Protein AF-A0A2D5KEU5-F1 (afdb_monomer_lite)

Foldseek 3Di:
DDDQPDDPVCVVVVVVVVVVQVVCCPPVVDHPVNSSCCCRNPVVVVNPVPDDPVVCVPHDHPPDDDPPPDDDDDPPDDDDDDDDDDPDPPDPPPDDDDPPDDPPPDDPPDDDDPDD

Structure (mmCIF, N/CA/C/O backbone):
data_AF-A0A2D5KEU5-F1
#
_entry.id   AF-A0A2D5KEU5-F1
#
loop_
_atom_site.group_PDB
_atom_site.id
_atom_site.type_symbol
_atom_site.label_atom_id
_atom_site.label_alt_id
_atom_site.label_comp_id
_atom_site.label_asym_id
_atom_site.label_entity_id
_atom_site.label_seq_id
_atom_site.pdbx_PDB_ins_code
_atom_site.Cartn_x
_atom_site.Cartn_y
_atom_site.Cartn_z
_atom_site.occupancy
_atom_site.B_iso_or_equiv
_atom_site.auth_seq_id
_atom_site.auth_comp_id
_atom_site.auth_asym_id
_atom_site.auth_atom_id
_atom_site.pdbx_PDB_model_num
ATOM 1 N N . MET A 1 1 ? 2.800 20.393 -1.329 1.00 39.00 1 MET A N 1
ATOM 2 C CA . MET A 1 1 ? 1.941 19.213 -1.549 1.00 39.00 1 MET A CA 1
ATOM 3 C C . MET A 1 1 ? 2.634 18.029 -0.906 1.00 39.00 1 MET A C 1
ATOM 5 O O . MET A 1 1 ? 3.596 17.531 -1.477 1.00 39.00 1 MET A O 1
ATOM 9 N N . GLN A 1 2 ? 2.246 17.669 0.318 1.00 52.12 2 GLN A N 1
ATOM 10 C CA . GLN A 1 2 ? 2.680 16.402 0.906 1.00 52.12 2 GLN A CA 1
ATOM 11 C C . GLN A 1 2 ? 1.903 15.284 0.198 1.00 52.12 2 GLN A C 1
ATOM 13 O O . GLN A 1 2 ? 0.708 15.425 -0.055 1.00 52.12 2 GLN A O 1
ATOM 18 N N . SER A 1 3 ? 2.600 14.240 -0.239 1.00 60.09 3 SER A N 1
ATOM 19 C CA . SER A 1 3 ? 1.993 13.096 -0.916 1.00 60.09 3 SER A CA 1
ATOM 20 C C . SER A 1 3 ? 1.185 12.263 0.075 1.00 60.09 3 SER A C 1
ATOM 22 O O . SER A 1 3 ? 1.693 11.949 1.150 1.00 60.09 3 SER A O 1
ATOM 24 N N . ILE A 1 4 ? -0.020 11.841 -0.310 1.00 64.38 4 ILE A N 1
ATOM 25 C CA . ILE A 1 4 ? -0.715 10.744 0.373 1.00 64.38 4 ILE A CA 1
ATOM 26 C C . ILE A 1 4 ? 0.077 9.452 0.128 1.00 64.38 4 ILE A C 1
ATOM 28 O O . ILE A 1 4 ? 0.353 9.095 -1.019 1.00 64.38 4 ILE A O 1
ATOM 32 N N . ASN A 1 5 ? 0.509 8.780 1.194 1.00 64.38 5 ASN A N 1
ATOM 33 C CA . ASN A 1 5 ? 1.223 7.507 1.085 1.00 64.38 5 ASN A CA 1
ATOM 34 C C . ASN A 1 5 ? 0.203 6.385 0.867 1.00 64.38 5 ASN A C 1
ATOM 36 O O . ASN A 1 5 ? -0.259 5.787 1.825 1.00 64.38 5 ASN A O 1
ATOM 40 N N . LEU A 1 6 ? -0.182 6.140 -0.388 1.00 71.00 6 LEU A N 1
ATOM 41 C CA . LEU A 1 6 ? -0.999 4.986 -0.775 1.00 71.00 6 LEU A CA 1
ATOM 42 C C . LEU A 1 6 ? -0.104 3.935 -1.435 1.00 71.00 6 LEU A C 1
ATOM 44 O O . LEU A 1 6 ? 0.500 4.191 -2.479 1.00 71.00 6 LEU A O 1
ATOM 48 N N . HIS A 1 7 ? -0.032 2.743 -0.851 1.00 70.00 7 HIS A N 1
ATOM 49 C CA . HIS A 1 7 ? 0.720 1.618 -1.397 1.00 70.00 7 HIS A CA 1
ATOM 50 C C . HIS A 1 7 ? -0.170 0.688 -2.226 1.00 70.00 7 HIS A C 1
ATOM 52 O O . HIS A 1 7 ? -1.363 0.535 -1.980 1.00 70.00 7 HIS A O 1
ATOM 58 N N . LEU A 1 8 ? 0.430 -0.031 -3.183 1.00 72.06 8 LEU A N 1
ATOM 59 C CA . LEU A 1 8 ? -0.264 -1.072 -3.961 1.00 72.06 8 LEU A CA 1
ATOM 60 C C . LEU A 1 8 ? -0.927 -2.138 -3.073 1.00 72.06 8 LEU A C 1
ATOM 62 O O . LEU A 1 8 ? -1.973 -2.671 -3.430 1.00 72.06 8 LEU A O 1
ATOM 66 N N . ASN A 1 9 ? -0.344 -2.426 -1.908 1.00 67.69 9 ASN A N 1
ATOM 67 C CA . ASN A 1 9 ? -0.924 -3.355 -0.941 1.00 67.69 9 ASN A CA 1
ATOM 68 C C . ASN A 1 9 ? -2.254 -2.848 -0.354 1.00 67.69 9 ASN A C 1
ATOM 70 O O . ASN A 1 9 ? -3.123 -3.656 -0.037 1.00 67.69 9 ASN A O 1
ATOM 74 N N . ASP A 1 10 ? -2.442 -1.531 -0.270 1.00 73.56 10 ASP A N 1
ATOM 75 C CA . ASP A 1 10 ? -3.690 -0.922 0.197 1.00 73.56 10 ASP A CA 1
ATOM 76 C C . ASP A 1 10 ? -4.796 -1.127 -0.837 1.00 73.56 10 ASP A C 1
ATOM 78 O O . ASP A 1 10 ? -5.920 -1.478 -0.489 1.00 73.56 10 ASP A O 1
ATOM 82 N N . PHE A 1 11 ? -4.457 -1.025 -2.127 1.00 77.94 11 PHE A N 1
ATOM 83 C CA . PHE A 1 11 ? -5.385 -1.327 -3.218 1.00 77.94 11 PHE A CA 1
ATOM 84 C C . PHE A 1 11 ? -5.805 -2.800 -3.236 1.00 77.94 11 PHE A C 1
ATOM 86 O O . PHE A 1 11 ? -6.976 -3.099 -3.461 1.00 77.94 11 PHE A O 1
ATOM 93 N N . LEU A 1 12 ? -4.880 -3.727 -2.961 1.00 79.44 12 LEU A N 1
ATOM 94 C CA . LEU A 1 12 ? -5.198 -5.159 -2.860 1.00 79.44 12 LEU A CA 1
ATOM 95 C C . LEU A 1 12 ? -6.159 -5.472 -1.705 1.00 79.44 12 LEU A C 1
ATOM 97 O O . LEU A 1 12 ? -6.830 -6.501 -1.732 1.00 79.44 12 LEU A O 1
ATOM 101 N N . ARG A 1 13 ? -6.234 -4.589 -0.706 1.00 78.94 13 ARG A N 1
ATOM 102 C CA . ARG A 1 13 ? -7.035 -4.754 0.512 1.00 78.94 13 ARG A CA 1
ATOM 103 C C . ARG A 1 13 ? -8.091 -3.664 0.669 1.00 78.94 13 ARG A C 1
ATOM 105 O O . ARG A 1 13 ? -8.535 -3.382 1.777 1.00 78.94 13 ARG A O 1
ATOM 112 N N . ILE A 1 14 ? -8.525 -3.074 -0.447 1.00 84.44 14 ILE A N 1
ATOM 113 C CA . ILE A 1 14 ? -9.475 -1.957 -0.442 1.00 84.44 14 ILE A CA 1
ATOM 114 C C . ILE A 1 14 ? -10.814 -2.323 0.217 1.00 84.44 14 ILE A C 1
ATOM 116 O O . ILE A 1 14 ? -11.439 -1.470 0.835 1.00 84.44 14 ILE A O 1
ATOM 120 N N . GLY A 1 15 ? -11.233 -3.592 0.138 1.00 86.31 15 GLY A N 1
ATOM 121 C CA . GLY A 1 15 ? -12.427 -4.088 0.831 1.00 86.31 15 GLY A CA 1
ATOM 122 C C . GLY A 1 15 ? -12.315 -3.962 2.352 1.00 86.31 15 GLY A C 1
ATOM 123 O O . GLY A 1 15 ? -13.197 -3.377 2.974 1.00 86.31 15 GLY A O 1
ATOM 124 N N . ASP A 1 16 ? -11.195 -4.416 2.925 1.00 83.69 16 ASP A N 1
ATOM 125 C CA . ASP A 1 16 ? -10.910 -4.304 4.364 1.00 83.69 16 ASP A CA 1
ATOM 126 C C . ASP A 1 16 ? -10.864 -2.830 4.806 1.00 83.69 16 ASP A C 1
ATOM 128 O O . ASP A 1 16 ? -11.308 -2.484 5.900 1.00 83.69 16 ASP A O 1
ATOM 132 N N . LEU A 1 17 ? -10.338 -1.946 3.945 1.00 83.31 17 LEU A N 1
ATOM 133 C CA . LEU A 1 17 ? -10.286 -0.507 4.208 1.00 83.31 17 LEU A CA 1
ATOM 134 C C . LEU A 1 17 ? -11.687 0.120 4.229 1.00 83.31 17 LEU A C 1
ATOM 136 O O . LEU A 1 17 ? -11.980 0.923 5.111 1.00 83.31 17 LEU A O 1
ATOM 140 N N . ILE A 1 18 ? -12.552 -0.259 3.283 1.00 88.56 18 ILE A N 1
ATOM 141 C CA . ILE A 1 18 ? -13.943 0.211 3.217 1.00 88.56 18 ILE A CA 1
ATOM 142 C C . ILE A 1 18 ? -14.730 -0.251 4.446 1.00 88.56 18 ILE A C 1
ATOM 144 O O . ILE A 1 18 ? -15.470 0.538 5.027 1.00 88.56 18 ILE A O 1
ATOM 148 N N . GLU A 1 19 ? -14.562 -1.505 4.867 1.00 88.12 19 GLU A N 1
ATOM 149 C CA . GLU A 1 19 ? -15.207 -2.028 6.076 1.00 88.12 19 GLU A CA 1
ATOM 150 C C . GLU A 1 19 ? -14.768 -1.253 7.327 1.00 88.12 19 GLU A C 1
ATOM 152 O O . GLU A 1 19 ? -15.603 -0.890 8.153 1.00 88.12 19 GLU A O 1
ATOM 157 N N . HIS A 1 20 ? -13.480 -0.917 7.434 1.00 85.62 20 HIS A N 1
ATOM 158 C CA . HIS A 1 20 ? -12.972 -0.117 8.548 1.00 85.62 20 HIS A CA 1
ATOM 159 C C . HIS A 1 20 ? -13.492 1.323 8.536 1.00 85.62 20 HIS A C 1
ATOM 161 O O . HIS A 1 20 ? -13.847 1.850 9.587 1.00 85.62 20 HIS A O 1
ATOM 167 N N . ALA A 1 21 ? -13.582 1.945 7.360 1.00 88.50 21 ALA A N 1
ATOM 168 C CA . ALA A 1 21 ? -14.167 3.274 7.222 1.00 88.50 21 ALA A CA 1
ATOM 169 C C . ALA A 1 21 ? -15.650 3.286 7.630 1.00 88.50 21 ALA A C 1
ATOM 171 O O . ALA A 1 21 ? -16.080 4.202 8.326 1.00 88.50 21 ALA A O 1
ATOM 172 N N . ASN A 1 22 ? -16.413 2.246 7.274 1.00 90.62 22 ASN A N 1
ATOM 173 C CA . ASN A 1 22 ? -17.803 2.100 7.716 1.00 90.62 22 ASN A CA 1
ATOM 174 C C . ASN A 1 22 ? -17.899 1.914 9.236 1.00 90.62 22 ASN A C 1
ATOM 176 O O . ASN A 1 22 ? -18.714 2.567 9.873 1.00 90.62 22 ASN A O 1
ATOM 180 N N . TYR A 1 23 ? -17.026 1.100 9.833 1.00 88.25 23 TYR A N 1
ATOM 181 C CA . TYR A 1 23 ? -16.961 0.956 11.290 1.00 88.25 23 TYR A CA 1
ATOM 182 C C . TYR A 1 23 ? -16.679 2.294 11.993 1.00 88.25 23 TYR A C 1
ATOM 184 O O . TYR A 1 23 ? -17.318 2.626 12.984 1.00 88.25 23 TYR A O 1
ATOM 192 N N . HIS A 1 24 ? -15.751 3.091 11.460 1.00 87.62 24 HIS A N 1
ATOM 193 C CA . HIS A 1 24 ? -15.461 4.437 11.958 1.00 87.62 24 HIS A CA 1
ATOM 194 C C . HIS A 1 24 ? -16.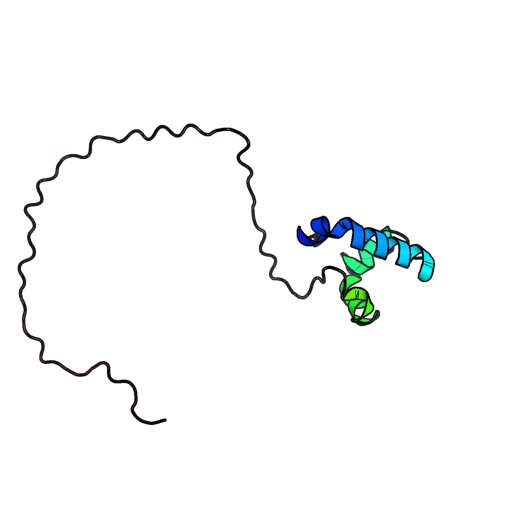666 5.382 11.834 1.00 87.62 24 HIS A C 1
ATOM 196 O O . HIS A 1 24 ? -16.926 6.162 12.751 1.00 87.62 24 HIS A O 1
ATOM 202 N N . ALA A 1 25 ? -17.426 5.287 10.743 1.00 90.94 25 ALA A N 1
ATOM 203 C CA . ALA A 1 25 ? -18.652 6.057 10.570 1.00 90.94 25 ALA A CA 1
ATOM 204 C C . ALA A 1 25 ? -19.744 5.655 11.572 1.00 90.94 25 ALA A C 1
ATOM 206 O O . ALA A 1 25 ? -20.385 6.530 12.153 1.00 90.94 25 ALA A O 1
ATOM 207 N N . ASP A 1 26 ? -19.915 4.354 11.810 1.00 91.19 26 ASP A N 1
ATOM 208 C CA . ASP A 1 26 ? -20.978 3.825 12.666 1.00 91.19 26 ASP A CA 1
ATOM 209 C C . ASP A 1 26 ? -20.667 3.989 14.166 1.00 91.19 26 ASP A C 1
ATOM 211 O O . ASP A 1 26 ? -21.520 4.442 14.929 1.00 91.19 26 ASP A O 1
ATOM 215 N N . GLU A 1 27 ? -19.445 3.663 14.600 1.00 86.94 27 GLU A N 1
ATOM 216 C CA . GLU A 1 27 ? -19.081 3.608 16.026 1.00 86.94 27 GLU A CA 1
ATOM 217 C C . GLU A 1 27 ? -18.423 4.893 16.544 1.00 86.94 27 GLU A C 1
ATOM 219 O O . GLU A 1 27 ? -18.556 5.236 17.720 1.00 86.94 27 GLU A O 1
ATOM 224 N N . LEU A 1 28 ? -17.691 5.611 15.685 1.00 85.00 28 LEU A N 1
ATOM 225 C CA . LEU A 1 28 ? -16.930 6.810 16.064 1.00 85.00 28 LEU A CA 1
ATOM 226 C C . LEU A 1 28 ? -17.524 8.099 15.478 1.00 85.00 28 LEU A C 1
ATOM 228 O O . LEU A 1 28 ? -17.121 9.189 15.885 1.00 85.00 28 LEU A O 1
ATOM 232 N N . GLY A 1 29 ? -18.499 7.985 14.568 1.00 88.62 29 GLY A N 1
ATOM 233 C CA . GLY A 1 29 ? -19.126 9.121 13.893 1.00 88.62 29 GLY A CA 1
ATOM 234 C C . GLY A 1 29 ? -18.202 9.837 12.906 1.00 88.62 29 GLY A C 1
ATOM 235 O O . GLY A 1 29 ? -18.460 10.990 12.557 1.00 88.62 29 GLY A O 1
ATOM 236 N N . ASP A 1 30 ? -17.117 9.186 12.482 1.00 89.62 30 ASP A N 1
ATOM 237 C CA . ASP A 1 30 ? -16.155 9.754 11.541 1.00 89.62 30 ASP A CA 1
ATOM 238 C C . ASP A 1 30 ? -16.733 9.770 10.119 1.00 89.62 30 ASP A C 1
ATOM 240 O O . ASP A 1 30 ? -17.247 8.767 9.626 1.00 89.62 30 ASP A O 1
ATOM 244 N N . ASP A 1 31 ? -16.591 10.887 9.405 1.00 91.31 31 ASP A N 1
ATOM 245 C CA . ASP A 1 31 ? -16.821 10.883 7.962 1.00 91.31 31 ASP A CA 1
ATOM 246 C C . ASP A 1 31 ? -15.609 10.311 7.205 1.00 91.31 31 ASP A C 1
ATOM 248 O O . ASP A 1 31 ? -14.495 10.183 7.724 1.00 91.31 31 ASP A O 1
ATOM 252 N N . TRP A 1 32 ? -15.819 9.971 5.932 1.00 88.31 32 TRP A N 1
ATOM 253 C CA . TRP A 1 32 ? -14.772 9.395 5.086 1.00 88.31 32 TRP A CA 1
ATOM 254 C C . TRP A 1 32 ? -13.536 10.291 4.973 1.00 88.31 32 TRP A C 1
ATOM 256 O O . TRP A 1 32 ? -12.417 9.789 4.889 1.00 88.31 32 TRP A O 1
ATOM 266 N N . PHE A 1 33 ? -13.715 11.612 4.971 1.00 89.94 33 PHE A N 1
ATOM 267 C CA . PHE A 1 33 ? -12.597 12.546 4.888 1.00 89.94 33 PHE A CA 1
ATOM 268 C C . PHE A 1 33 ? -11.741 12.509 6.159 1.00 89.94 33 PHE A C 1
ATOM 270 O O . PHE A 1 33 ? -10.523 12.346 6.073 1.00 89.94 33 PHE A O 1
ATOM 277 N N . SER A 1 34 ? -12.380 12.574 7.325 1.00 88.75 34 SER A N 1
ATOM 278 C CA . SER A 1 34 ? -11.743 12.471 8.637 1.00 88.75 34 SER A CA 1
ATOM 279 C C . SER A 1 34 ? -11.021 11.139 8.787 1.00 88.75 34 SER A C 1
ATOM 281 O O . SER A 1 34 ? -9.879 11.107 9.240 1.00 88.75 34 SER A O 1
ATOM 283 N N . PHE A 1 35 ? -11.635 10.050 8.320 1.00 88.31 35 PHE A N 1
ATOM 284 C CA . PHE A 1 35 ? -10.998 8.740 8.257 1.00 88.31 35 PHE A CA 1
ATOM 285 C C . PHE A 1 35 ? -9.702 8.774 7.430 1.00 88.31 35 PHE A C 1
ATOM 287 O O . PHE A 1 35 ? -8.638 8.387 7.915 1.00 88.31 35 PHE A O 1
ATOM 294 N N . PHE A 1 36 ? -9.748 9.293 6.197 1.00 85.81 36 PHE A N 1
ATOM 295 C CA . PHE A 1 36 ? -8.551 9.391 5.356 1.00 85.81 36 PHE A CA 1
ATOM 296 C C . PHE A 1 36 ? -7.473 10.281 5.978 1.00 85.81 36 PHE A C 1
ATOM 298 O O . PHE A 1 36 ? -6.291 9.944 5.901 1.00 85.81 36 PHE A O 1
ATOM 305 N N . GLN A 1 37 ? -7.856 11.379 6.627 1.00 86.56 37 GLN A N 1
ATOM 306 C CA . GLN A 1 37 ? -6.920 12.267 7.308 1.00 86.56 37 GLN A CA 1
ATOM 307 C C . GLN A 1 37 ? -6.225 11.565 8.488 1.00 86.56 37 GLN A C 1
ATOM 309 O O . GLN A 1 37 ? -4.999 11.627 8.595 1.00 86.56 37 GLN A O 1
ATOM 314 N N . LYS A 1 38 ? -6.980 10.807 9.293 1.00 84.19 38 LYS A N 1
ATOM 315 C CA . LYS A 1 38 ? -6.476 9.999 10.417 1.00 84.19 38 LYS A CA 1
ATOM 316 C C . LYS A 1 38 ? -5.658 8.777 10.003 1.00 84.19 38 LYS A C 1
ATOM 318 O O . LYS A 1 38 ? -4.935 8.246 10.833 1.00 84.19 38 LYS A O 1
ATOM 323 N N . HIS A 1 39 ? -5.742 8.301 8.761 1.00 80.19 39 HIS A N 1
ATOM 324 C CA . HIS A 1 39 ? -4.994 7.109 8.323 1.00 80.19 39 HIS A CA 1
ATOM 325 C C . HIS A 1 39 ? -3.867 7.395 7.322 1.00 80.19 39 HIS A C 1
ATOM 327 O O . HIS A 1 39 ? -2.858 6.689 7.323 1.00 80.19 39 HIS A O 1
ATOM 333 N N . TYR A 1 40 ? -4.002 8.434 6.498 1.00 79.38 40 TYR A N 1
ATOM 334 C CA . TYR A 1 40 ? -3.082 8.752 5.396 1.00 79.38 40 TYR A CA 1
ATOM 335 C C . TYR A 1 40 ? -2.627 10.218 5.381 1.00 79.38 40 TYR A C 1
ATOM 337 O O . TYR A 1 40 ? -1.798 10.590 4.547 1.00 79.38 40 TYR A O 1
ATOM 345 N N . GLY A 1 41 ? -3.180 11.050 6.267 1.00 78.06 41 GLY A N 1
ATOM 346 C CA . GLY A 1 41 ? -2.859 12.466 6.407 1.00 78.06 41 GLY A CA 1
ATOM 347 C C . GLY A 1 41 ? -1.961 12.770 7.606 1.00 78.06 41 GLY A C 1
ATOM 348 O O . GLY A 1 41 ? -1.276 11.899 8.151 1.00 78.06 41 GLY A O 1
ATOM 349 N N . GLU A 1 42 ? -1.967 14.039 8.002 1.00 80.56 42 GLU A N 1
ATOM 350 C CA . GLU A 1 42 ? -1.135 14.585 9.081 1.00 80.56 42 GLU A CA 1
ATOM 351 C C . GLU A 1 42 ? -1.437 13.936 10.442 1.00 80.56 42 GLU A C 1
ATOM 353 O O . GLU A 1 42 ? -0.517 13.631 11.201 1.00 80.56 42 GLU A O 1
ATOM 358 N N . ASP A 1 43 ? -2.702 13.582 10.679 1.00 80.75 43 ASP A N 1
ATOM 359 C CA . ASP A 1 43 ? -3.176 13.012 11.946 1.00 80.75 43 ASP A CA 1
ATOM 360 C C . ASP A 1 43 ? -2.867 11.509 12.080 1.00 80.75 43 ASP A C 1
ATOM 362 O O . ASP A 1 43 ? -3.177 10.891 13.097 1.00 80.75 43 ASP A O 1
ATOM 366 N N . SER A 1 44 ? -2.232 10.898 11.072 1.00 79.25 44 SER A N 1
ATOM 367 C CA . SER A 1 44 ? -1.955 9.456 11.048 1.00 79.25 44 SER A CA 1
ATOM 368 C C . SER A 1 44 ? -1.075 8.968 12.191 1.00 79.25 44 SER A C 1
ATOM 370 O O . SER A 1 44 ? -1.354 7.932 12.795 1.00 79.25 44 SER A O 1
ATOM 372 N N . GLN A 1 45 ? -0.030 9.720 12.531 1.00 76.50 45 GLN A N 1
ATOM 373 C CA . GLN A 1 45 ? 0.878 9.355 13.619 1.00 76.50 45 GLN A CA 1
ATOM 374 C C . GLN A 1 45 ? 0.191 9.444 14.982 1.00 76.50 45 GLN A C 1
ATOM 376 O O . GLN A 1 45 ? 0.369 8.564 15.823 1.00 76.50 45 GLN A O 1
ATOM 381 N N . GLU A 1 46 ? -0.617 10.483 15.184 1.00 80.44 46 GLU A N 1
ATOM 382 C CA . GLU A 1 46 ? -1.396 10.666 16.405 1.00 80.44 46 GLU A CA 1
ATOM 383 C C . GLU A 1 46 ? -2.473 9.582 16.537 1.00 80.44 46 GLU A C 1
ATOM 385 O O . GLU A 1 46 ? -2.606 8.954 17.590 1.00 80.44 46 GLU A O 1
ATOM 390 N N . HIS A 1 47 ? -3.187 9.287 15.450 1.00 79.06 47 HIS A N 1
ATOM 391 C CA . HIS A 1 47 ? -4.221 8.263 15.428 1.00 79.06 47 HIS A CA 1
ATOM 392 C C . HIS A 1 47 ? -3.668 6.872 15.782 1.00 79.06 47 HIS A C 1
ATOM 394 O O . HIS A 1 47 ? -4.241 6.182 16.625 1.00 79.06 47 HIS A O 1
ATOM 400 N N . ILE A 1 48 ? -2.500 6.500 15.236 1.00 74.62 48 ILE A N 1
ATOM 401 C CA . ILE A 1 48 ? -1.802 5.239 15.555 1.00 74.62 48 ILE A CA 1
ATOM 402 C C . ILE A 1 48 ? -1.396 5.154 17.036 1.00 74.62 48 ILE A C 1
ATOM 404 O O . ILE A 1 48 ? -1.366 4.059 17.608 1.00 74.62 48 ILE A O 1
ATOM 408 N N . GLN A 1 49 ? -1.035 6.278 17.659 1.00 73.12 49 GLN A N 1
ATOM 409 C CA . GLN A 1 49 ? -0.639 6.311 19.069 1.00 73.12 49 GLN A CA 1
ATOM 410 C C . GLN A 1 49 ? -1.844 6.224 20.012 1.00 73.12 49 GLN A C 1
ATOM 412 O O . GLN A 1 49 ? -1.761 5.545 21.037 1.00 73.12 49 GLN A O 1
ATOM 417 N N . ASN A 1 50 ? -2.954 6.870 19.649 1.00 72.88 50 ASN A N 1
ATOM 418 C CA . ASN A 1 50 ? -4.144 6.992 20.490 1.00 72.88 50 ASN A CA 1
ATOM 419 C C . ASN A 1 50 ? -5.100 5.791 20.374 1.00 72.88 50 ASN A C 1
ATOM 421 O O . ASN A 1 50 ? -5.697 5.392 21.374 1.00 72.88 50 ASN A O 1
ATOM 425 N N . HIS A 1 51 ? -5.227 5.172 19.194 1.00 65.88 51 HIS A N 1
ATOM 426 C CA . HIS A 1 51 ? -6.057 3.983 18.982 1.00 65.88 51 HIS A CA 1
ATOM 427 C C . HIS A 1 51 ? -5.187 2.714 18.939 1.00 65.88 51 HIS A C 1
ATOM 429 O O . HIS A 1 51 ? -4.305 2.537 18.101 1.00 65.88 51 HIS A O 1
ATOM 435 N N . HIS A 1 52 ? -5.400 1.824 19.914 1.00 54.25 52 HIS A N 1
ATOM 436 C CA . HIS A 1 52 ? -4.576 0.646 20.195 1.00 54.25 52 HIS A CA 1
ATOM 437 C C . HIS A 1 52 ? -4.121 -0.158 18.955 1.00 54.25 52 HIS A C 1
ATOM 439 O O . HIS A 1 52 ? -4.917 -0.581 18.119 1.00 54.25 52 HIS A O 1
ATOM 445 N N . LYS A 1 53 ? -2.843 -0.579 18.973 1.00 54.28 53 LYS A N 1
ATOM 446 C CA . LYS A 1 53 ? -2.181 -1.511 18.025 1.00 54.28 53 LYS A CA 1
ATOM 447 C C . LYS A 1 53 ? -2.970 -2.775 17.625 1.00 54.28 53 LYS A C 1
ATOM 449 O O . LYS A 1 53 ? -2.588 -3.396 16.626 1.00 54.28 53 LYS A O 1
ATOM 454 N N . LYS A 1 54 ? -3.974 -3.185 18.413 1.00 53.81 54 LYS A N 1
ATOM 455 C CA . LYS A 1 54 ? -4.750 -4.427 18.258 1.00 53.81 54 LYS A CA 1
ATOM 456 C C . LYS A 1 54 ? -5.876 -4.324 17.224 1.00 53.81 54 LYS A C 1
ATOM 458 O O . LYS A 1 54 ? -6.085 -5.300 16.516 1.00 53.81 54 LYS A O 1
ATOM 463 N N . GLU A 1 55 ? -6.551 -3.181 17.089 1.00 59.28 55 GLU A N 1
ATOM 464 C CA . GLU A 1 55 ? -7.658 -3.054 16.120 1.00 59.28 55 GLU A CA 1
ATOM 465 C C . GLU A 1 55 ? -7.147 -2.777 14.702 1.00 59.28 55 GLU A C 1
ATOM 467 O O . GLU A 1 55 ? -7.652 -3.333 13.730 1.00 59.28 55 GLU A O 1
ATOM 472 N N . HIS A 1 56 ? -6.032 -2.054 14.578 1.00 62.59 56 HIS A N 1
ATOM 473 C CA . HIS A 1 56 ? -5.386 -1.797 13.286 1.00 62.59 56 HIS A CA 1
ATOM 474 C C . HIS A 1 56 ? -4.431 -2.914 12.836 1.00 62.59 56 HIS A C 1
ATOM 476 O O . HIS A 1 56 ? -3.742 -2.768 11.832 1.00 62.59 56 HIS A O 1
ATOM 482 N N . GLN A 1 57 ? -4.341 -4.041 13.557 1.00 51.44 57 GLN A N 1
ATOM 483 C CA . GLN A 1 57 ? -3.473 -5.169 13.172 1.00 51.44 57 GLN A CA 1
ATOM 484 C C . GLN A 1 57 ? -3.891 -5.811 11.843 1.00 51.44 57 GLN A C 1
ATOM 486 O O . GLN A 1 57 ? -3.087 -6.494 11.212 1.00 51.44 57 GLN A O 1
ATOM 491 N N . LYS A 1 58 ? -5.139 -5.580 11.423 1.00 55.06 58 LYS A N 1
ATOM 492 C CA . LYS A 1 58 ? -5.663 -6.089 10.165 1.00 55.06 58 LYS A CA 1
ATOM 493 C C . LYS A 1 58 ? -5.412 -5.161 8.992 1.00 55.06 58 LYS A C 1
ATOM 495 O O . LYS A 1 58 ? -5.397 -5.683 7.896 1.00 55.06 58 LYS A O 1
ATOM 500 N N . LEU A 1 59 ? -5.176 -3.863 9.144 1.00 62.59 59 LEU A N 1
ATOM 501 C CA . LEU A 1 59 ? -4.965 -2.988 7.985 1.00 62.59 59 LEU A CA 1
ATOM 502 C C . LEU A 1 59 ? -3.481 -2.858 7.629 1.00 62.59 59 LEU A C 1
ATOM 504 O O . LEU A 1 59 ? -2.626 -3.082 8.491 1.00 62.59 59 LEU A O 1
ATOM 508 N N . PRO A 1 60 ? -3.145 -2.540 6.366 1.00 56.97 60 PRO A N 1
ATOM 509 C CA . PRO A 1 60 ? -1.784 -2.171 6.006 1.00 56.97 60 PRO A CA 1
ATOM 510 C C . PRO A 1 60 ? -1.317 -1.013 6.897 1.00 56.97 60 PRO A C 1
ATOM 512 O O . PRO A 1 60 ? -1.884 0.076 6.872 1.00 56.97 60 PRO A O 1
ATOM 515 N N . LYS A 1 61 ? -0.312 -1.260 7.737 1.00 59.16 61 LYS A N 1
ATOM 516 C CA . LYS A 1 61 ? 0.308 -0.212 8.547 1.00 59.16 61 LYS A CA 1
ATOM 517 C C . LYS A 1 61 ? 1.423 0.438 7.745 1.00 59.16 61 LYS A C 1
ATOM 519 O O . LYS A 1 61 ? 2.267 -0.264 7.187 1.00 59.16 61 LYS A O 1
ATOM 524 N N . HIS A 1 62 ? 1.472 1.765 7.761 1.00 58.56 62 HIS A N 1
ATOM 525 C CA . HIS A 1 62 ? 2.630 2.533 7.306 1.00 58.56 62 HIS A CA 1
ATOM 526 C C . HIS A 1 62 ? 3.713 2.554 8.390 1.00 58.56 62 HIS A C 1
ATOM 528 O O . HIS A 1 62 ? 4.083 3.610 8.898 1.00 58.56 62 HIS A O 1
ATOM 534 N N . ASP A 1 63 ? 4.215 1.386 8.786 1.00 51.06 63 ASP A N 1
ATOM 535 C CA . ASP A 1 63 ? 5.361 1.324 9.692 1.00 51.06 63 ASP A CA 1
ATOM 536 C C . ASP A 1 63 ? 6.620 1.658 8.883 1.00 51.06 63 ASP A C 1
ATOM 538 O O . ASP A 1 63 ? 7.084 0.821 8.123 1.00 51.06 63 ASP A O 1
ATOM 542 N N . HIS A 1 64 ? 7.132 2.890 9.009 1.00 52.19 64 HIS A N 1
ATOM 543 C CA . HIS A 1 64 ? 8.443 3.366 8.529 1.00 52.19 64 HIS A CA 1
ATOM 544 C C . HIS A 1 64 ? 9.036 2.593 7.335 1.00 52.19 64 HIS A C 1
ATOM 546 O O . HIS A 1 64 ? 10.052 1.907 7.460 1.00 52.19 64 HIS A O 1
ATOM 552 N N . ILE A 1 65 ? 8.427 2.716 6.158 1.00 48.94 65 ILE A N 1
ATOM 553 C CA . ILE A 1 65 ? 8.973 2.120 4.939 1.00 48.94 65 ILE A CA 1
ATOM 554 C C . ILE A 1 65 ? 9.678 3.213 4.146 1.00 48.94 65 ILE A C 1
ATOM 556 O O . ILE A 1 65 ? 9.090 4.222 3.765 1.00 48.94 65 ILE A O 1
ATOM 560 N N . CYS A 1 66 ? 10.972 2.991 3.911 1.00 49.62 66 CYS A N 1
ATOM 561 C CA . CYS A 1 66 ? 11.748 3.679 2.891 1.00 49.62 66 CYS A CA 1
ATOM 562 C C . CYS A 1 66 ? 10.914 3.708 1.604 1.00 49.62 66 CYS A C 1
ATOM 564 O O . CYS A 1 66 ? 10.611 2.645 1.057 1.00 49.62 66 CYS A O 1
ATOM 566 N N . SER A 1 67 ? 10.492 4.898 1.167 1.00 54.94 67 SER A N 1
ATOM 567 C CA . SER A 1 67 ? 9.675 5.077 -0.031 1.00 54.94 67 SER A CA 1
ATOM 568 C C . SER A 1 67 ? 10.493 4.699 -1.265 1.00 54.94 67 SER A C 1
ATOM 570 O O . SER A 1 67 ? 11.067 5.528 -1.965 1.00 54.94 67 SER A O 1
ATOM 572 N N . THR A 1 68 ? 10.582 3.401 -1.537 1.00 57.81 68 THR A N 1
ATOM 573 C CA . THR A 1 68 ? 11.096 2.903 -2.803 1.00 57.81 68 THR A CA 1
ATOM 574 C C . THR A 1 68 ? 9.984 3.094 -3.821 1.00 57.81 68 THR A C 1
ATOM 576 O O . THR A 1 68 ? 9.047 2.308 -3.937 1.00 57.81 68 THR A O 1
ATOM 579 N N . SER A 1 69 ? 10.044 4.214 -4.532 1.00 60.47 69 SER A N 1
ATOM 580 C CA . SER A 1 69 ? 9.222 4.446 -5.709 1.00 60.47 69 SER A CA 1
ATOM 581 C C . SER A 1 69 ? 9.623 3.432 -6.782 1.00 60.47 69 SER A C 1
ATOM 583 O O . SER A 1 69 ? 10.621 3.586 -7.484 1.00 60.47 69 SER A O 1
ATOM 585 N N . ILE A 1 70 ? 8.855 2.348 -6.899 1.00 66.56 70 ILE A N 1
ATOM 586 C CA . ILE A 1 70 ? 9.031 1.382 -7.983 1.00 66.56 70 ILE A CA 1
ATOM 587 C C . ILE A 1 70 ? 8.383 1.981 -9.231 1.00 66.56 70 ILE A C 1
ATOM 589 O O . ILE A 1 70 ? 7.161 1.983 -9.375 1.00 66.56 70 ILE A O 1
ATOM 593 N N . ALA A 1 71 ? 9.203 2.503 -10.142 1.00 74.44 71 ALA A N 1
ATOM 594 C CA . ALA A 1 71 ? 8.738 2.901 -11.463 1.00 74.44 71 ALA A CA 1
ATOM 595 C C . ALA A 1 71 ? 8.379 1.641 -12.269 1.00 74.44 71 ALA A C 1
ATOM 597 O O . ALA A 1 71 ? 9.252 0.951 -12.795 1.00 74.44 71 ALA A O 1
ATOM 598 N N . ALA A 1 72 ? 7.087 1.319 -12.341 1.00 74.38 72 ALA A N 1
ATOM 599 C CA . ALA A 1 72 ? 6.575 0.252 -13.190 1.00 74.38 72 ALA A CA 1
ATOM 600 C C . ALA A 1 72 ? 6.185 0.824 -14.560 1.00 74.38 72 ALA A C 1
ATOM 602 O O . ALA A 1 72 ? 5.368 1.738 -14.651 1.00 74.38 72 ALA A O 1
ATOM 603 N N . PHE A 1 73 ? 6.739 0.263 -15.634 1.00 79.25 73 PHE A N 1
ATOM 604 C CA . PHE A 1 73 ? 6.327 0.573 -17.002 1.00 79.25 73 PHE A CA 1
ATOM 605 C C . PHE A 1 73 ? 5.700 -0.668 -17.627 1.00 79.25 73 PHE A C 1
ATOM 607 O O . PHE A 1 73 ? 6.315 -1.733 -17.669 1.00 79.25 73 PHE A O 1
ATOM 614 N N . VAL A 1 74 ? 4.474 -0.530 -18.132 1.00 80.62 74 VAL A N 1
ATOM 615 C CA . VAL A 1 74 ? 3.795 -1.595 -18.874 1.00 80.62 74 VAL A CA 1
ATOM 616 C C . VAL A 1 74 ? 4.036 -1.373 -20.357 1.00 80.62 74 VAL A C 1
ATOM 618 O O . VAL A 1 74 ? 3.563 -0.397 -20.942 1.00 80.62 74 VAL A O 1
ATOM 621 N N . LEU A 1 75 ? 4.762 -2.295 -20.984 1.00 83.06 75 LEU A N 1
ATOM 622 C CA . LEU A 1 75 ? 4.943 -2.279 -22.426 1.00 83.06 75 LEU A CA 1
ATOM 623 C C . LEU A 1 75 ? 3.675 -2.814 -23.107 1.00 83.06 75 LEU A C 1
ATOM 625 O O . LEU A 1 75 ? 3.490 -4.017 -23.259 1.00 83.06 75 LEU A O 1
ATOM 629 N N . THR A 1 76 ? 2.786 -1.910 -23.515 1.00 83.69 76 THR A N 1
ATOM 630 C CA . THR A 1 76 ? 1.476 -2.252 -24.103 1.00 83.69 76 THR A CA 1
ATOM 631 C C . THR A 1 76 ? 1.534 -2.649 -25.580 1.00 83.69 76 THR A C 1
ATOM 633 O O . THR A 1 76 ? 0.541 -3.115 -26.136 1.00 83.69 76 THR A O 1
ATOM 636 N N . LYS A 1 77 ? 2.682 -2.476 -26.243 1.00 85.75 77 LYS A N 1
ATOM 637 C CA . LYS A 1 77 ? 2.874 -2.778 -27.668 1.00 85.75 77 LYS A CA 1
ATOM 638 C C . LYS A 1 77 ? 4.105 -3.652 -27.870 1.00 85.75 77 LYS A C 1
ATOM 640 O O . LYS A 1 77 ? 5.139 -3.414 -27.254 1.00 85.75 77 LYS A O 1
ATOM 645 N N . LYS A 1 78 ? 4.020 -4.627 -28.783 1.00 81.56 78 LYS A N 1
ATOM 646 C CA . LYS A 1 78 ? 5.188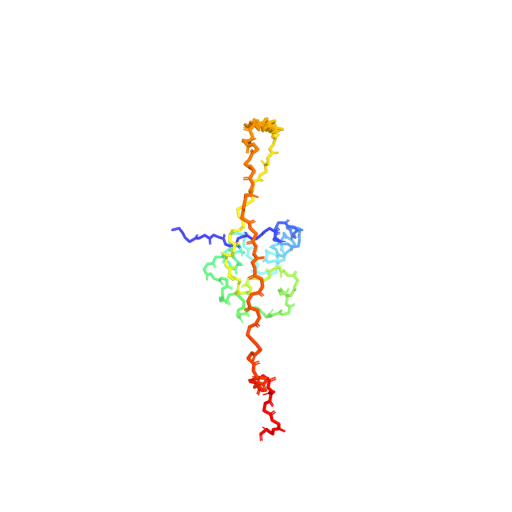 -5.420 -29.194 1.00 81.56 78 LYS A CA 1
ATOM 647 C C . LYS A 1 78 ? 6.257 -4.496 -29.782 1.00 81.56 78 LYS A C 1
ATOM 649 O O . LYS A 1 78 ? 6.014 -3.839 -30.792 1.00 81.56 78 LYS A O 1
ATOM 654 N N . VAL A 1 79 ? 7.436 -4.479 -29.167 1.00 80.81 79 VAL A N 1
ATOM 655 C CA . VAL A 1 79 ? 8.624 -3.819 -29.718 1.00 80.81 79 VAL A CA 1
ATOM 656 C C . VAL A 1 79 ? 9.370 -4.850 -30.553 1.00 80.81 79 VAL A C 1
ATOM 658 O O . VAL A 1 79 ? 9.892 -5.826 -30.022 1.00 80.81 79 VAL A O 1
ATOM 661 N N . ASN A 1 80 ? 9.404 -4.646 -31.868 1.00 79.88 80 ASN A N 1
ATOM 662 C CA . ASN A 1 80 ? 10.230 -5.450 -32.761 1.00 79.88 80 ASN A CA 1
ATOM 663 C C . ASN A 1 80 ? 11.636 -4.843 -32.793 1.00 79.88 80 ASN A C 1
ATOM 665 O O . ASN A 1 80 ? 11.881 -3.875 -33.511 1.00 79.88 80 ASN A O 1
ATOM 669 N N . ILE A 1 81 ? 12.547 -5.388 -31.987 1.00 78.38 81 ILE A N 1
ATOM 670 C CA . ILE A 1 81 ? 13.959 -4.994 -31.996 1.00 78.38 81 ILE A CA 1
ATOM 671 C C . ILE A 1 81 ? 14.656 -5.819 -33.077 1.00 78.38 81 ILE A C 1
ATOM 673 O O . ILE A 1 81 ? 14.826 -7.027 -32.931 1.00 78.38 81 ILE A O 1
ATOM 677 N N . SER A 1 82 ? 15.050 -5.176 -34.175 1.00 77.75 82 SER A N 1
ATOM 678 C CA . SER A 1 82 ? 15.932 -5.790 -35.168 1.00 77.75 82 SER A CA 1
ATOM 679 C C . SER A 1 82 ? 17.372 -5.446 -34.803 1.00 77.75 82 SER A C 1
ATOM 681 O O . SER A 1 82 ? 17.801 -4.302 -34.964 1.00 77.75 82 SER A O 1
ATOM 683 N N . LEU A 1 83 ? 18.105 -6.421 -34.260 1.00 73.69 83 LEU A N 1
ATOM 684 C CA . LEU A 1 83 ? 19.528 -6.264 -33.983 1.00 73.69 83 LEU A CA 1
ATOM 685 C C . LEU A 1 83 ? 20.279 -6.357 -35.315 1.00 73.69 83 LEU A C 1
ATOM 687 O O . LEU A 1 83 ? 20.402 -7.438 -35.894 1.00 73.69 83 LEU A O 1
ATOM 691 N N . LYS A 1 84 ? 20.764 -5.225 -35.825 1.00 77.31 84 LYS A N 1
ATOM 692 C CA . LYS A 1 84 ? 21.746 -5.247 -36.908 1.00 77.31 84 LYS A CA 1
ATOM 693 C C . LYS A 1 84 ? 23.080 -5.638 -36.288 1.00 77.31 84 LYS A C 1
ATOM 695 O O . LYS A 1 84 ? 23.681 -4.853 -35.564 1.00 77.31 84 LYS A O 1
ATOM 700 N N . VAL A 1 85 ? 23.482 -6.883 -36.508 1.00 76.56 85 VAL A N 1
ATOM 701 C CA . VAL A 1 85 ? 24.832 -7.341 -36.185 1.00 76.56 85 VAL A CA 1
ATOM 702 C C . VAL A 1 85 ? 25.729 -6.868 -37.316 1.00 76.56 85 VAL A C 1
ATOM 704 O O . VAL A 1 85 ? 25.618 -7.364 -38.438 1.00 76.56 85 VAL A O 1
ATOM 707 N N . ASP A 1 86 ? 26.591 -5.899 -37.028 1.00 76.56 86 ASP A N 1
ATOM 708 C CA . ASP A 1 86 ? 27.691 -5.591 -37.930 1.00 76.56 86 ASP A CA 1
ATOM 709 C C . ASP A 1 86 ? 28.647 -6.794 -37.952 1.00 76.56 86 ASP A C 1
ATOM 711 O O . ASP A 1 86 ? 28.933 -7.373 -36.896 1.00 76.56 86 ASP A O 1
ATOM 715 N N . PRO A 1 87 ? 29.131 -7.221 -39.131 1.00 74.00 87 PRO A N 1
ATOM 716 C CA . PRO A 1 87 ? 30.097 -8.304 -39.207 1.00 74.00 87 PRO A CA 1
ATOM 717 C C . PRO A 1 87 ? 31.366 -7.890 -38.456 1.00 74.00 87 PRO A C 1
ATOM 719 O O . PRO A 1 87 ? 32.078 -6.973 -38.865 1.00 74.00 87 PRO A O 1
ATOM 722 N N . SER A 1 88 ? 31.641 -8.565 -37.338 1.00 70.81 88 SER A N 1
ATOM 723 C CA . SER A 1 88 ? 32.881 -8.365 -36.590 1.00 70.81 88 SER A CA 1
ATOM 724 C C . SER A 1 88 ? 34.064 -8.816 -37.454 1.00 70.81 88 SER A C 1
ATOM 726 O O . SER A 1 88 ? 34.021 -9.932 -37.987 1.00 70.81 88 SER A O 1
ATOM 728 N N . PRO A 1 89 ? 35.122 -8.001 -37.614 1.00 72.19 89 PRO A N 1
ATOM 729 C CA . PRO A 1 89 ? 36.329 -8.464 -38.274 1.00 72.19 89 PRO A CA 1
ATOM 730 C C . PRO A 1 89 ? 36.919 -9.630 -37.474 1.00 72.19 89 PRO A C 1
ATOM 732 O O . PRO A 1 89 ? 37.122 -9.535 -36.263 1.00 72.19 89 PRO A O 1
ATOM 735 N N . SER A 1 90 ? 37.214 -10.741 -38.152 1.00 68.31 90 SER A N 1
ATOM 736 C CA . SER A 1 90 ? 37.956 -11.852 -37.558 1.00 68.31 90 SER A CA 1
ATOM 737 C C . SER A 1 90 ? 39.389 -11.392 -37.288 1.0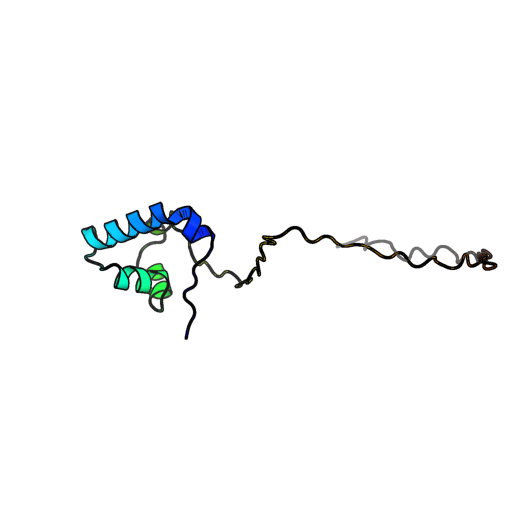0 68.31 90 SER A C 1
ATOM 739 O O . SER A 1 90 ? 40.247 -11.427 -38.172 1.00 68.31 90 SER A O 1
ATOM 741 N N . VAL A 1 91 ? 39.653 -10.905 -36.079 1.00 71.56 91 VAL A N 1
ATOM 742 C CA . VAL A 1 91 ? 41.011 -10.562 -35.659 1.00 71.56 91 VAL A CA 1
ATOM 743 C C . VAL A 1 91 ? 41.729 -11.865 -35.324 1.00 71.56 91 VAL A C 1
ATOM 745 O O . VAL A 1 91 ? 41.380 -12.539 -34.358 1.00 71.56 91 VAL A O 1
ATOM 748 N N . ASN A 1 92 ? 42.738 -12.226 -36.117 1.00 69.88 92 ASN A N 1
ATOM 749 C CA . ASN A 1 92 ? 43.671 -13.282 -35.736 1.00 69.88 92 ASN A CA 1
ATOM 750 C C . ASN A 1 92 ? 44.478 -12.794 -34.527 1.00 69.88 92 ASN A C 1
ATOM 752 O O . ASN A 1 92 ? 45.355 -11.939 -34.654 1.00 69.88 92 ASN A O 1
ATOM 756 N N . THR A 1 93 ? 44.170 -13.311 -33.340 1.00 67.31 93 THR A N 1
ATOM 757 C CA . THR A 1 93 ? 44.932 -13.024 -32.125 1.00 67.31 93 THR A CA 1
ATOM 758 C C . THR A 1 93 ? 46.253 -13.787 -32.162 1.00 67.31 93 THR A C 1
ATOM 760 O O . THR A 1 93 ? 46.293 -14.989 -31.930 1.00 67.31 93 THR A O 1
ATOM 763 N N . ILE A 1 94 ? 47.343 -13.068 -32.437 1.00 69.94 94 ILE A N 1
ATOM 764 C CA . ILE A 1 94 ? 48.737 -13.544 -32.316 1.00 69.94 94 ILE A CA 1
ATOM 765 C C . ILE A 1 94 ? 49.296 -13.390 -30.890 1.00 69.94 94 ILE A C 1
ATOM 767 O O . ILE A 1 94 ? 50.485 -13.587 -30.655 1.00 69.94 94 ILE A O 1
ATOM 771 N N . PHE A 1 95 ? 48.442 -13.045 -29.927 1.00 73.44 95 PHE A N 1
ATOM 772 C CA . PHE A 1 95 ? 48.811 -12.937 -28.522 1.00 73.44 95 PHE A CA 1
ATOM 773 C C . PHE A 1 95 ? 48.626 -14.291 -27.839 1.00 73.44 95 PHE A C 1
ATOM 775 O O . PHE A 1 95 ? 47.517 -14.820 -27.789 1.00 73.44 95 PHE A O 1
ATOM 782 N N . PHE A 1 96 ? 49.708 -14.833 -27.291 1.00 71.50 96 PHE A N 1
ATOM 783 C CA . PHE A 1 96 ? 49.687 -15.989 -26.405 1.00 71.50 96 PHE A CA 1
ATOM 784 C C . PHE A 1 96 ? 50.359 -15.597 -25.090 1.00 71.50 96 PHE A C 1
ATOM 786 O O . PHE A 1 96 ? 51.381 -14.909 -25.085 1.00 71.50 96 PHE A O 1
ATOM 793 N N . TYR A 1 97 ? 49.770 -16.006 -23.968 1.00 73.38 97 TYR A N 1
ATOM 794 C CA . TYR A 1 97 ? 50.414 -15.853 -22.670 1.00 73.38 97 TYR A CA 1
ATOM 795 C C . TYR A 1 97 ? 51.532 -16.883 -22.556 1.00 73.38 97 TYR A C 1
ATOM 797 O O . TYR A 1 97 ? 51.334 -18.066 -22.827 1.00 73.38 97 TYR A O 1
ATOM 805 N N . GLN A 1 98 ? 52.716 -16.415 -22.181 1.00 68.69 98 GLN A N 1
ATOM 806 C CA . GLN A 1 98 ? 53.820 -17.280 -21.812 1.00 68.69 98 GLN A CA 1
ATOM 807 C C . GLN A 1 98 ? 53.853 -17.325 -20.288 1.00 68.69 98 GLN A C 1
ATOM 809 O O . GLN A 1 98 ? 54.035 -16.294 -19.638 1.00 68.69 98 GLN A O 1
ATOM 814 N N . ASP A 1 99 ? 53.625 -18.507 -19.727 1.00 61.41 99 ASP A N 1
ATOM 815 C CA . ASP A 1 99 ? 53.636 -18.719 -18.286 1.00 61.41 99 ASP A CA 1
ATOM 816 C C . ASP A 1 99 ? 55.062 -18.568 -17.743 1.00 61.41 99 ASP A C 1
ATOM 818 O O . ASP A 1 99 ? 55.839 -19.519 -17.662 1.00 61.41 99 ASP A O 1
ATOM 822 N N . LEU A 1 100 ? 55.424 -17.349 -17.350 1.00 65.06 100 LEU A N 1
ATOM 823 C CA . LEU A 1 100 ? 56.613 -17.096 -16.545 1.00 65.06 100 LEU A CA 1
ATOM 824 C C . LEU A 1 100 ? 56.270 -17.368 -15.077 1.00 65.06 100 LEU A C 1
ATOM 826 O O . LEU A 1 100 ? 56.172 -16.454 -14.258 1.00 65.06 100 LEU A O 1
ATOM 830 N N . TYR A 1 101 ? 56.066 -18.642 -14.737 1.00 65.00 101 TYR A N 1
ATOM 831 C CA . TYR A 1 101 ? 55.987 -19.053 -13.340 1.00 65.00 101 TYR A CA 1
ATOM 832 C C . TYR A 1 101 ? 57.359 -18.873 -12.687 1.00 65.00 101 TYR A C 1
ATOM 834 O O . TYR A 1 101 ? 58.250 -19.710 -12.800 1.00 65.00 101 TYR A O 1
ATOM 842 N N . SER A 1 102 ? 57.518 -17.776 -11.958 1.00 66.62 102 SER A N 1
ATOM 843 C CA . SER A 1 102 ? 58.439 -17.722 -10.830 1.00 66.62 102 SER A CA 1
ATOM 844 C C . SER A 1 102 ? 57.683 -18.262 -9.622 1.00 66.62 102 SER A C 1
ATOM 846 O O . SER A 1 102 ? 56.655 -17.703 -9.235 1.00 66.62 102 SER A O 1
ATOM 848 N N . SER A 1 103 ? 58.141 -19.373 -9.042 1.00 63.53 103 SER A N 1
ATOM 849 C CA . SER A 1 103 ? 57.556 -19.902 -7.812 1.00 63.53 103 SER A CA 1
ATOM 850 C C . SER A 1 103 ? 57.811 -18.913 -6.673 1.00 63.53 103 SER A C 1
ATOM 8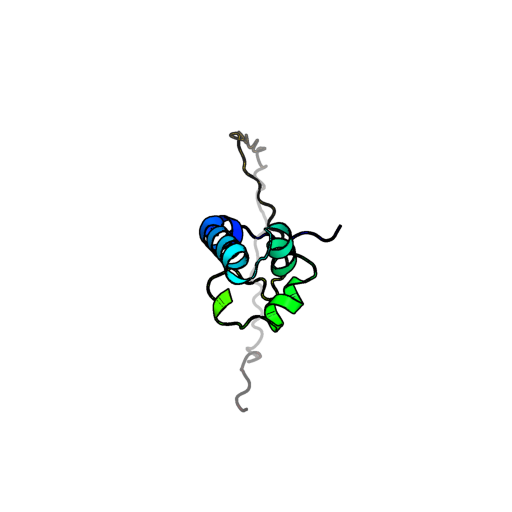52 O O . SER A 1 103 ? 58.867 -18.935 -6.033 1.00 63.53 103 SER A O 1
ATOM 854 N N . ILE A 1 104 ? 56.845 -18.036 -6.404 1.00 61.50 104 ILE A N 1
ATOM 855 C CA . ILE A 1 104 ? 56.810 -17.286 -5.154 1.00 61.50 104 ILE A CA 1
ATOM 856 C C . ILE A 1 104 ? 56.568 -18.326 -4.067 1.00 61.50 104 ILE A C 1
ATOM 858 O O . ILE A 1 104 ? 55.492 -18.912 -3.966 1.00 61.50 104 ILE A O 1
ATOM 862 N N . ARG A 1 105 ? 57.634 -18.602 -3.315 1.00 63.56 105 ARG A N 1
ATOM 863 C CA . ARG A 1 105 ? 57.651 -19.385 -2.080 1.00 63.56 105 ARG A CA 1
ATOM 864 C C . ARG A 1 105 ? 56.335 -19.171 -1.329 1.00 63.56 105 ARG A C 1
ATOM 866 O O . ARG A 1 105 ? 55.982 -18.025 -1.063 1.00 63.56 105 ARG A O 1
ATOM 873 N N . SER A 1 106 ? 55.626 -20.255 -1.020 1.00 63.47 106 SER A N 1
ATOM 874 C CA . SER A 1 106 ? 54.358 -20.220 -0.291 1.00 63.47 106 SER A CA 1
ATOM 875 C C . SER A 1 106 ? 54.554 -19.493 1.037 1.00 63.47 106 SER A C 1
ATOM 877 O O . SER A 1 106 ? 55.090 -20.057 1.992 1.00 63.47 106 SER A O 1
ATOM 879 N N . VAL A 1 107 ? 54.167 -18.224 1.090 1.00 61.03 107 VAL A N 1
ATOM 880 C CA . VAL A 1 107 ? 53.946 -17.553 2.361 1.00 61.03 107 VAL A CA 1
ATOM 881 C C . VAL A 1 107 ? 52.478 -17.794 2.675 1.00 61.03 107 VAL A C 1
ATOM 883 O O . VAL A 1 107 ? 51.599 -17.461 1.882 1.00 61.03 107 VAL A O 1
ATOM 886 N N . ASP A 1 108 ? 52.231 -18.450 3.802 1.00 64.38 108 ASP A N 1
ATOM 887 C CA . ASP A 1 108 ? 50.921 -18.629 4.424 1.00 64.38 108 ASP A CA 1
ATOM 888 C C . ASP A 1 108 ? 50.341 -17.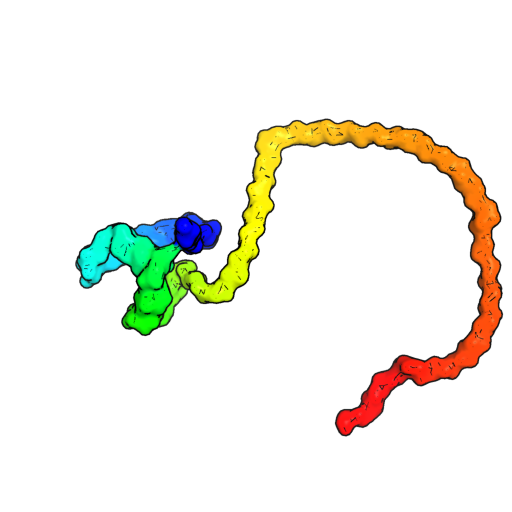255 4.829 1.00 64.38 108 ASP A C 1
ATOM 890 O O . ASP A 1 108 ? 50.327 -16.896 6.003 1.00 64.38 108 ASP A O 1
ATOM 894 N N . ILE A 1 109 ? 49.911 -16.429 3.865 1.00 64.31 109 ILE A N 1
ATOM 895 C CA . ILE A 1 109 ? 49.405 -15.066 4.143 1.00 64.31 109 ILE A CA 1
ATOM 896 C C . ILE A 1 109 ? 47.913 -15.090 4.537 1.00 64.31 109 ILE A C 1
ATOM 898 O O . ILE A 1 109 ? 47.396 -14.119 5.081 1.00 64.31 109 ILE A O 1
ATOM 902 N N . PHE A 1 110 ? 47.212 -16.209 4.329 1.00 64.06 110 PHE A N 1
ATOM 903 C CA . PHE A 1 110 ? 45.781 -16.338 4.629 1.00 64.06 110 PHE A CA 1
ATOM 904 C C . PHE A 1 110 ? 45.488 -17.481 5.603 1.00 64.06 110 PHE A C 1
ATOM 906 O O . PHE A 1 110 ? 44.771 -18.422 5.270 1.00 64.06 110 PHE A O 1
ATOM 913 N N . GLN A 1 111 ? 46.016 -17.395 6.827 1.00 68.50 111 GLN A N 1
ATOM 914 C CA . GLN A 1 111 ? 45.454 -18.158 7.945 1.00 68.50 111 GLN A CA 1
ATOM 915 C C . GLN A 1 111 ? 44.609 -17.238 8.835 1.00 68.50 111 GLN A C 1
ATOM 917 O O . GLN A 1 111 ? 45.072 -16.153 9.192 1.00 68.50 111 GLN A O 1
ATOM 922 N N . PRO A 1 112 ? 43.378 -17.637 9.201 1.00 68.56 112 PRO A N 1
ATOM 923 C CA . PRO A 1 112 ? 42.573 -16.877 10.148 1.00 68.56 112 PRO A CA 1
ATOM 924 C C . PRO A 1 112 ? 43.239 -16.842 11.540 1.00 68.56 112 PRO A C 1
ATOM 926 O O . PRO A 1 112 ? 44.016 -17.748 11.871 1.00 68.56 112 PRO A O 1
ATOM 929 N N . PRO A 1 113 ? 42.938 -15.826 12.376 1.00 70.75 113 PRO A N 1
ATOM 930 C CA . PRO A 1 113 ? 43.436 -15.753 13.748 1.00 70.75 113 PRO A CA 1
ATOM 931 C C . PRO A 1 113 ? 43.038 -17.012 14.522 1.00 70.75 113 PRO A C 1
ATOM 933 O O . PRO A 1 113 ? 41.871 -17.398 14.530 1.00 70.75 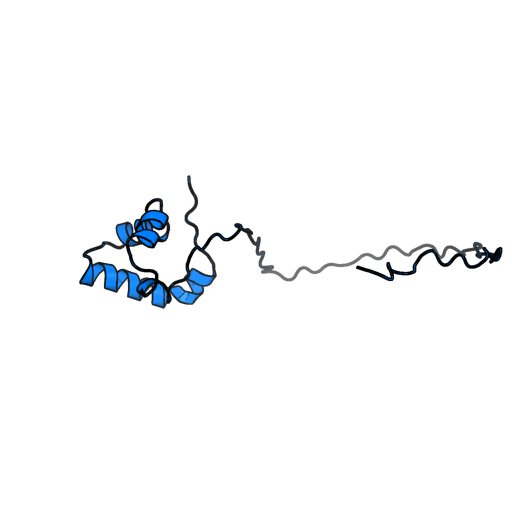113 PRO A O 1
ATOM 936 N N . LYS A 1 114 ? 44.008 -17.674 15.161 1.00 70.56 114 LYS A N 1
ATOM 937 C CA . LYS A 1 114 ? 43.774 -18.957 15.847 1.00 70.56 114 LYS A CA 1
ATOM 938 C C . LYS A 1 114 ? 43.204 -18.814 17.263 1.00 70.56 114 LYS A C 1
ATOM 940 O O . LYS A 1 114 ? 42.834 -19.828 17.842 1.00 70.56 114 LYS A O 1
ATOM 945 N N . PHE A 1 115 ? 43.103 -17.598 17.807 1.00 67.69 115 PHE A N 1
ATOM 946 C CA . PHE A 1 115 ? 42.586 -17.359 19.159 1.00 67.69 115 PHE A CA 1
ATOM 947 C C . PHE A 1 115 ? 41.749 -16.071 19.237 1.00 67.69 115 PHE A C 1
ATOM 949 O O . PHE A 1 115 ? 42.021 -15.126 18.493 1.00 67.69 115 PHE A O 1
ATOM 956 N N . ALA A 1 116 ? 40.727 -16.101 20.105 1.00 53.12 116 ALA A N 1
ATOM 957 C CA . ALA A 1 116 ? 39.713 -15.067 20.346 1.00 53.12 116 ALA A CA 1
ATOM 958 C C . ALA A 1 116 ? 40.150 -14.025 21.384 1.00 53.12 116 ALA A C 1
ATOM 960 O O . ALA A 1 116 ? 40.905 -14.407 22.308 1.00 53.12 116 ALA A O 1
#

Sequence (116 aa):
MQSINLHLNDFLRIGDLIEHANYHADELGDDWFSFFQKHYGEDSQEHIQNHHKKEHQKLPKHDHICSTSIAAFVLTKKVNISLKVDPSPSVNTIFFYQDLYSSIRSVDIFQPPKFA

pLDDT: mean 72.49, std 11.77, range [39.0, 91.31]

Secondary structure (DSSP, 8-state):
-PPP---HHHHHTHHHHHHHHHHIIIII---HHHHHHHHHSTTHHHHHHHS-TTTGGGS----S------------S---------------------------------PPPS--

Radius of gyration: 31.04 Å; chains: 1; bounding box: 79×39×60 Å